Protein AF-A0A0F8UJD6-F1 (afdb_monomer)

Radius of gyration: 22.27 Å; Cα contacts (8 Å, |Δi|>4): 165; chains: 1; bounding box: 75×48×53 Å

Structure (mmCIF, N/CA/C/O backbone):
data_AF-A0A0F8UJD6-F1
#
_entry.id   AF-A0A0F8UJD6-F1
#
loop_
_atom_site.group_PDB
_atom_site.id
_atom_site.type_symbol
_atom_site.label_atom_id
_atom_site.label_alt_id
_atom_site.label_comp_id
_atom_site.label_asym_id
_atom_site.label_entity_id
_atom_site.label_seq_id
_atom_site.pdbx_PDB_ins_code
_atom_site.Cartn_x
_atom_site.Cartn_y
_atom_site.Cartn_z
_atom_site.occupancy
_atom_site.B_iso_or_equiv
_atom_site.auth_seq_id
_atom_site.auth_comp_id
_atom_site.auth_asym_id
_atom_site.auth_atom_id
_atom_site.pdbx_PDB_model_num
ATOM 1 N N . MET A 1 1 ? 58.962 12.150 3.764 1.00 40.78 1 MET A N 1
ATOM 2 C CA . MET A 1 1 ? 58.250 13.443 3.643 1.00 40.78 1 MET A CA 1
ATOM 3 C C . MET A 1 1 ? 56.834 13.111 3.188 1.00 40.78 1 MET A C 1
ATOM 5 O O . MET A 1 1 ? 56.679 12.653 2.072 1.00 40.78 1 MET A O 1
ATOM 9 N N . MET A 1 2 ? 55.930 12.824 4.121 1.00 35.41 2 MET A N 1
ATOM 10 C CA . MET A 1 2 ? 55.029 13.744 4.837 1.00 35.41 2 MET A CA 1
ATOM 11 C C . MET A 1 2 ? 53.779 14.113 4.013 1.00 35.41 2 MET A C 1
ATOM 13 O O . MET A 1 2 ? 53.862 14.673 2.929 1.00 35.41 2 MET A O 1
ATOM 17 N N . ASN A 1 3 ? 52.654 13.714 4.597 1.00 39.50 3 ASN A N 1
ATOM 18 C CA . ASN A 1 3 ? 51.242 13.755 4.225 1.00 39.50 3 ASN A CA 1
ATOM 19 C C . ASN A 1 3 ? 50.628 15.176 4.186 1.00 39.50 3 ASN A C 1
ATOM 21 O O . ASN A 1 3 ? 51.024 15.990 5.013 1.00 39.50 3 ASN A O 1
ATOM 25 N N . TRP A 1 4 ? 49.628 15.428 3.319 1.00 30.58 4 TRP A N 1
ATOM 26 C CA . TRP A 1 4 ? 48.286 15.985 3.651 1.00 30.58 4 TRP A CA 1
ATOM 27 C C . TRP A 1 4 ? 47.469 16.298 2.374 1.00 30.58 4 TRP A C 1
ATOM 29 O O . TRP A 1 4 ? 47.912 17.053 1.519 1.00 30.58 4 TRP A O 1
ATOM 39 N N . LEU A 1 5 ? 46.384 15.562 2.086 1.00 33.16 5 LEU A N 1
ATOM 40 C CA . LEU A 1 5 ? 44.978 15.805 2.484 1.00 33.16 5 LEU A CA 1
ATOM 41 C C . LEU A 1 5 ? 44.425 17.169 2.031 1.00 33.16 5 LEU A C 1
ATOM 43 O O . LEU A 1 5 ? 44.531 18.170 2.732 1.00 33.16 5 LEU A O 1
ATOM 47 N N . ILE A 1 6 ? 43.758 17.165 0.873 1.00 40.50 6 ILE A N 1
ATOM 48 C CA . ILE A 1 6 ? 42.865 18.241 0.434 1.00 40.50 6 ILE A CA 1
ATOM 49 C C . ILE A 1 6 ? 41.501 18.002 1.096 1.00 40.50 6 ILE A C 1
ATOM 51 O O . ILE A 1 6 ? 40.763 17.091 0.725 1.00 40.50 6 ILE A O 1
ATOM 55 N N . LEU A 1 7 ? 41.194 18.814 2.107 1.00 37.56 7 LEU A N 1
ATOM 56 C CA . LEU A 1 7 ? 39.870 18.956 2.710 1.00 37.56 7 LEU A CA 1
ATOM 57 C C . LEU A 1 7 ? 38.971 19.767 1.764 1.00 37.56 7 LEU A C 1
ATOM 59 O O . LEU A 1 7 ? 39.177 20.965 1.587 1.00 37.56 7 LEU A O 1
ATOM 63 N N . LEU A 1 8 ? 37.953 19.128 1.189 1.00 35.75 8 LEU A N 1
ATOM 64 C CA . LEU A 1 8 ? 36.760 19.822 0.698 1.00 35.75 8 LEU A CA 1
ATOM 65 C C . LEU A 1 8 ? 35.786 19.977 1.875 1.00 35.75 8 LEU A C 1
ATOM 67 O O . LEU A 1 8 ? 35.602 19.020 2.633 1.00 35.75 8 LEU A O 1
ATOM 71 N N . PRO A 1 9 ? 35.186 21.162 2.072 1.00 39.41 9 PRO A N 1
ATOM 72 C CA . PRO A 1 9 ? 34.391 21.434 3.253 1.00 39.41 9 PRO A CA 1
ATOM 73 C C . PRO A 1 9 ? 33.111 20.602 3.208 1.00 39.41 9 PRO A C 1
ATOM 75 O O . PRO A 1 9 ? 32.274 20.751 2.318 1.00 39.41 9 PRO A O 1
ATOM 78 N N . LEU A 1 10 ? 32.947 19.754 4.223 1.00 31.06 10 LEU A N 1
ATOM 79 C CA . LEU A 1 10 ? 31.635 19.374 4.716 1.00 31.06 10 LEU A CA 1
ATOM 80 C C . LEU A 1 10 ? 30.890 20.679 5.031 1.00 31.06 10 LEU A C 1
ATOM 82 O O . LEU A 1 10 ? 31.128 21.307 6.063 1.00 31.06 10 LEU A O 1
ATOM 86 N N . PHE A 1 11 ? 29.968 21.083 4.164 1.00 31.36 11 PHE A N 1
ATOM 87 C CA . PHE A 1 11 ? 28.871 21.934 4.597 1.00 31.36 11 PHE A CA 1
ATOM 88 C C . PHE A 1 11 ? 27.945 21.061 5.447 1.00 31.36 11 PHE A C 1
ATOM 90 O O . PHE A 1 11 ? 26.946 20.516 4.985 1.00 31.36 11 PHE A O 1
ATOM 97 N N . VAL A 1 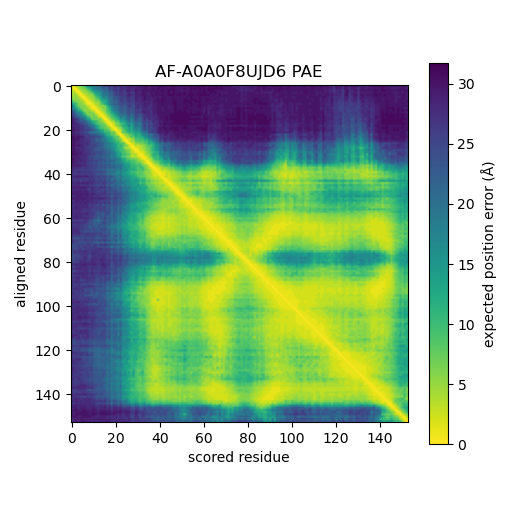12 ? 28.316 20.896 6.717 1.00 36.72 12 VAL A N 1
ATOM 98 C CA . VAL A 1 12 ? 27.346 20.608 7.768 1.00 36.72 12 VAL A CA 1
ATOM 99 C C . VAL A 1 12 ? 26.474 21.855 7.826 1.00 36.72 12 VAL A C 1
ATOM 101 O O . VAL A 1 12 ? 26.896 22.874 8.372 1.00 36.72 12 VAL A O 1
ATOM 104 N N . LEU A 1 13 ? 25.265 21.808 7.258 1.00 31.94 13 LEU A N 1
ATOM 105 C CA . LEU A 1 13 ? 24.211 22.715 7.708 1.00 31.94 13 LEU A CA 1
ATOM 106 C C . LEU A 1 13 ? 23.850 22.301 9.139 1.00 31.94 13 LEU A C 1
ATOM 108 O O . LEU A 1 13 ? 22.869 21.616 9.407 1.00 31.94 13 LEU A O 1
ATOM 112 N N . SER A 1 14 ? 24.703 22.725 10.068 1.00 46.06 14 SER A N 1
ATOM 113 C CA . SER A 1 14 ? 24.312 23.037 11.425 1.00 46.06 14 SER A CA 1
ATOM 114 C C . SER A 1 14 ? 23.485 24.302 11.306 1.00 46.06 14 SER A C 1
ATOM 116 O O . SER A 1 14 ? 23.987 25.423 11.318 1.00 46.06 14 SER A O 1
ATOM 118 N N . THR A 1 15 ? 22.190 24.114 11.146 1.00 39.00 15 THR A N 1
ATOM 119 C CA . THR A 1 15 ? 21.278 25.019 11.805 1.00 39.00 15 THR A CA 1
ATOM 120 C C . THR A 1 15 ? 20.669 24.189 12.904 1.00 39.00 15 THR A C 1
ATOM 122 O O . THR A 1 15 ? 19.845 23.311 12.650 1.00 39.00 15 THR A O 1
ATOM 125 N N . ASN A 1 16 ? 21.056 24.499 14.136 1.00 45.00 16 ASN A N 1
ATOM 126 C CA . ASN A 1 16 ? 20.102 24.502 15.227 1.00 45.00 16 ASN A CA 1
ATOM 127 C C . ASN A 1 16 ? 18.920 25.386 14.794 1.00 45.00 16 ASN A C 1
ATOM 129 O O . ASN A 1 16 ? 18.790 26.528 15.222 1.00 45.00 16 ASN A O 1
ATOM 133 N N . ALA A 1 17 ? 18.055 24.874 13.920 1.00 38.66 17 ALA A N 1
ATOM 134 C CA . ALA A 1 17 ? 16.673 25.281 13.896 1.00 38.66 17 ALA A CA 1
ATOM 135 C C . ALA A 1 17 ? 16.099 24.637 15.149 1.00 38.66 17 ALA A C 1
ATOM 137 O O . ALA A 1 17 ? 15.518 23.555 15.136 1.00 38.66 17 ALA A O 1
ATOM 138 N N . SER A 1 18 ? 16.386 25.283 16.276 1.00 39.28 18 SER A N 1
ATOM 139 C CA . SER A 1 18 ? 15.604 25.099 17.469 1.00 39.28 18 SER A CA 1
ATOM 140 C C . SER A 1 18 ? 14.180 25.405 17.026 1.00 39.28 18 SER A C 1
ATOM 142 O O . SER A 1 18 ? 13.826 26.563 16.820 1.00 39.28 18 SER A O 1
ATOM 144 N N . PHE A 1 19 ? 13.358 24.368 16.852 1.00 42.62 19 PHE A N 1
ATOM 145 C CA . PHE A 1 19 ? 11.906 24.482 16.686 1.00 42.62 19 PHE A CA 1
ATOM 146 C C . PHE A 1 19 ? 11.245 25.002 17.982 1.00 42.62 19 PHE A C 1
ATOM 148 O O . PHE A 1 19 ? 10.075 24.753 18.262 1.00 42.62 19 PHE A O 1
ATOM 155 N N . SER A 1 20 ? 12.000 25.718 18.816 1.00 46.62 20 SER A N 1
ATOM 156 C CA . SER A 1 20 ? 11.484 26.524 19.895 1.00 46.62 20 SER A CA 1
ATOM 157 C C . SER A 1 20 ? 10.871 27.778 19.285 1.00 46.62 20 SER A C 1
ATOM 159 O O . SER A 1 20 ? 11.586 28.643 18.783 1.00 46.62 20 SER A O 1
ATOM 161 N N . ASN A 1 21 ? 9.553 27.875 19.428 1.00 47.91 21 ASN A N 1
ATOM 162 C CA . ASN A 1 21 ? 8.756 29.090 19.299 1.00 47.91 21 ASN A CA 1
ATOM 163 C C . ASN A 1 21 ? 8.059 29.352 17.956 1.00 47.91 21 ASN A C 1
ATOM 165 O O . ASN A 1 21 ? 8.073 30.468 17.452 1.00 47.91 21 ASN A O 1
ATOM 169 N N . TRP A 1 22 ? 7.290 28.369 17.490 1.00 42.44 22 TRP A N 1
ATOM 170 C CA . TRP A 1 22 ? 5.859 28.624 17.305 1.00 42.44 22 TRP A CA 1
ATOM 171 C C . TRP A 1 22 ? 5.127 27.749 18.321 1.00 42.44 22 TRP A C 1
ATOM 173 O O . TRP A 1 22 ? 5.433 26.562 18.429 1.00 42.44 22 TRP A O 1
ATOM 183 N N . GLY A 1 23 ? 4.205 28.322 19.098 1.00 44.28 23 GLY A N 1
ATOM 184 C CA . GLY A 1 23 ? 3.419 27.655 20.152 1.00 44.28 23 GLY A CA 1
ATOM 185 C C . GLY A 1 23 ? 2.460 26.562 19.654 1.00 44.28 23 GLY A C 1
ATOM 186 O O . GLY A 1 23 ? 1.371 26.399 20.187 1.00 44.28 23 GLY A O 1
ATOM 187 N N . LEU A 1 24 ? 2.851 25.832 18.612 1.00 47.84 24 LEU A N 1
ATOM 188 C CA . LEU A 1 24 ? 2.139 24.731 17.982 1.00 47.84 24 LEU A CA 1
ATOM 189 C C . LEU A 1 24 ? 2.783 23.370 18.306 1.00 47.84 24 LEU A C 1
ATOM 191 O O . LEU A 1 24 ? 2.181 22.344 18.006 1.00 47.84 24 LEU A O 1
ATOM 195 N N . SER A 1 25 ? 3.966 23.323 18.940 1.00 50.50 25 SER A N 1
ATOM 196 C CA . SER A 1 25 ? 4.701 22.063 19.172 1.00 50.50 25 SER A CA 1
ATOM 197 C C . SER A 1 25 ? 4.031 21.111 20.174 1.00 50.50 25 SER A C 1
ATOM 199 O O . SER A 1 25 ? 4.153 19.899 20.031 1.00 50.50 25 SER A O 1
ATOM 201 N N . SER A 1 26 ? 3.279 21.627 21.150 1.00 52.44 26 SER A N 1
ATOM 202 C CA . SER A 1 26 ? 2.508 20.815 22.109 1.00 52.44 26 SER A CA 1
ATOM 203 C C . SER A 1 26 ? 1.091 20.490 21.622 1.00 52.44 26 SER A C 1
ATOM 205 O O . SER A 1 26 ? 0.475 19.513 22.059 1.00 52.44 26 SER A O 1
ATOM 207 N N . VAL A 1 27 ? 0.571 21.298 20.697 1.00 51.34 27 VAL A N 1
ATOM 208 C CA . VAL A 1 27 ? -0.804 21.189 20.202 1.00 51.34 27 VAL A CA 1
ATOM 209 C C . VAL A 1 27 ? -0.872 20.278 18.978 1.00 51.34 27 VAL A C 1
ATOM 211 O O . VAL A 1 27 ? -1.822 19.520 18.851 1.00 51.34 27 VAL A O 1
ATOM 214 N N . LEU A 1 28 ? 0.153 20.261 18.120 1.00 56.09 28 LEU A N 1
ATOM 215 C CA . LEU A 1 28 ? 0.185 19.438 16.907 1.00 56.09 28 LEU A CA 1
ATOM 216 C C . LEU A 1 28 ? 0.073 17.922 17.167 1.00 56.09 28 LEU A C 1
ATOM 218 O O . LEU A 1 28 ? -0.810 17.314 16.567 1.00 56.09 28 LEU A O 1
ATOM 222 N N . PRO A 1 29 ? 0.854 17.291 18.072 1.00 54.50 29 PRO A N 1
ATOM 223 C CA . PRO A 1 29 ? 0.637 15.882 18.415 1.00 54.50 29 PRO A CA 1
ATOM 224 C C . PRO A 1 29 ? -0.736 15.649 19.067 1.00 54.50 29 PRO A C 1
ATOM 226 O O . PRO A 1 29 ? -1.329 14.591 18.896 1.00 54.50 29 PRO A O 1
ATOM 229 N N . SER A 1 30 ? -1.290 16.642 19.769 1.00 54.59 30 SER A N 1
ATOM 230 C CA . SER A 1 30 ? -2.623 16.560 20.383 1.00 54.59 30 SER A CA 1
ATOM 231 C C . SER A 1 30 ? -3.765 16.705 19.366 1.00 54.59 30 SER A C 1
ATOM 233 O O . SER A 1 30 ? -4.799 16.066 19.522 1.00 54.59 30 SER A O 1
ATOM 235 N N . ILE A 1 31 ? -3.584 17.486 18.300 1.00 54.56 31 ILE A N 1
ATOM 236 C CA . ILE A 1 31 ? -4.531 17.634 17.184 1.00 54.56 31 ILE A CA 1
ATOM 237 C C . ILE A 1 31 ? -4.434 16.433 16.241 1.00 54.56 31 ILE A C 1
ATOM 239 O O . ILE A 1 31 ? -5.462 15.913 15.823 1.00 54.56 31 ILE A O 1
ATOM 243 N N . LEU A 1 32 ? -3.228 15.931 15.951 1.00 52.84 32 LEU A N 1
ATOM 244 C CA . LEU A 1 32 ? -3.059 14.712 15.152 1.00 52.84 32 LEU A CA 1
ATOM 245 C C . LEU A 1 32 ? -3.579 13.458 15.859 1.00 52.84 32 LEU A C 1
ATOM 247 O O . LEU A 1 32 ? -4.028 12.554 15.170 1.00 52.84 32 LEU A O 1
ATOM 251 N N . LYS A 1 33 ? -3.615 13.416 17.198 1.00 51.78 33 LYS A N 1
ATOM 252 C CA . LYS A 1 33 ? -4.368 12.388 17.944 1.00 51.78 33 LYS A CA 1
ATOM 253 C C . LYS A 1 33 ? -5.872 12.394 17.637 1.00 51.78 33 LYS A C 1
ATOM 255 O O . LYS A 1 33 ? -6.516 11.367 17.805 1.00 51.78 33 LYS A O 1
ATOM 260 N N . HIS A 1 34 ? -6.427 13.537 17.223 1.00 51.28 34 HIS A N 1
ATOM 261 C CA . HIS A 1 34 ? -7.834 13.680 16.832 1.00 51.28 34 HIS A CA 1
ATOM 262 C C . HIS A 1 34 ? -8.053 13.547 15.323 1.00 51.28 34 HIS A C 1
ATOM 264 O O . HIS A 1 34 ? -9.191 13.392 14.885 1.00 51.28 34 HIS A O 1
ATOM 270 N N . LEU A 1 35 ? -6.986 13.602 14.522 1.00 57.62 35 LEU A N 1
ATOM 271 C CA . LEU A 1 35 ? -7.060 13.242 13.118 1.00 57.62 35 LEU A CA 1
ATOM 272 C C . LEU A 1 35 ? -7.015 11.704 13.059 1.00 57.62 35 LEU A C 1
ATOM 274 O O . LEU A 1 35 ? -6.072 11.115 13.585 1.00 57.62 35 LEU A O 1
ATOM 278 N N . PRO A 1 36 ? -8.018 11.026 12.479 1.00 64.00 36 PRO A N 1
ATOM 279 C CA . PRO A 1 36 ? -8.108 9.566 12.478 1.00 64.00 36 PRO A CA 1
ATOM 280 C C . PRO A 1 36 ? -7.118 8.978 11.464 1.00 64.00 36 PRO A C 1
ATOM 282 O O . PRO A 1 36 ? -7.504 8.433 10.438 1.00 64.00 36 PRO A O 1
ATOM 285 N N . VAL A 1 37 ? -5.823 9.162 11.716 1.00 70.31 37 VAL A N 1
ATOM 286 C CA . VAL A 1 37 ? -4.709 8.639 10.909 1.00 70.31 37 VAL A CA 1
ATOM 287 C C . VAL A 1 37 ? -4.061 7.431 11.584 1.00 70.31 37 VAL A C 1
ATOM 289 O O . VAL A 1 37 ? -3.200 6.796 10.990 1.00 70.31 37 VAL A O 1
ATOM 292 N N . ALA A 1 38 ? -4.478 7.115 12.814 1.00 74.12 38 ALA A N 1
ATOM 293 C CA . ALA A 1 38 ? -3.955 6.032 13.632 1.00 74.12 38 ALA A CA 1
ATOM 294 C C . ALA A 1 38 ? -5.068 5.351 14.451 1.00 74.12 38 ALA A C 1
ATOM 296 O O . ALA A 1 38 ? -6.063 5.983 14.802 1.00 74.12 38 ALA A O 1
ATOM 297 N N . ASN A 1 39 ? -4.872 4.075 14.798 1.00 77.31 39 ASN A N 1
ATOM 298 C CA . ASN A 1 39 ? -5.762 3.252 15.641 1.00 77.31 39 ASN A CA 1
ATOM 299 C C . ASN A 1 39 ? -7.232 3.175 15.168 1.00 77.31 39 ASN A C 1
ATOM 301 O O . ASN A 1 39 ? -8.154 3.153 15.983 1.00 77.31 39 ASN A O 1
ATOM 305 N N . CYS A 1 40 ? -7.474 3.133 13.858 1.00 85.56 40 CYS A N 1
ATOM 306 C CA . CYS A 1 40 ? -8.836 3.074 13.326 1.00 85.56 40 CYS A CA 1
ATOM 307 C C . CYS A 1 40 ? -9.446 1.672 13.428 1.00 85.56 40 CYS A C 1
ATOM 309 O O . CYS A 1 40 ? -8.769 0.663 13.225 1.00 85.56 40 CYS A O 1
ATOM 311 N N . ASN A 1 41 ? -10.748 1.607 13.712 1.00 86.00 41 ASN A N 1
ATOM 312 C CA . ASN A 1 41 ? -11.473 0.343 13.785 1.00 86.00 41 ASN A CA 1
ATOM 313 C C . ASN A 1 41 ? -11.880 -0.127 12.383 1.00 86.00 41 ASN A C 1
ATOM 315 O O . ASN A 1 41 ? -12.782 0.439 11.772 1.00 86.00 41 ASN A O 1
ATOM 319 N N . ILE A 1 42 ? -11.250 -1.198 11.907 1.00 88.88 42 ILE A N 1
ATOM 320 C CA . ILE A 1 42 ? -11.514 -1.786 10.586 1.00 88.88 42 ILE A CA 1
ATOM 321 C C . ILE A 1 42 ? -12.376 -3.051 10.626 1.00 88.88 42 ILE A C 1
ATOM 323 O O . ILE A 1 42 ? -12.639 -3.646 9.583 1.00 88.88 42 ILE A O 1
ATOM 327 N N . SER A 1 43 ? -12.863 -3.457 11.801 1.00 84.69 43 SER A N 1
ATOM 328 C CA . SER A 1 43 ? -13.667 -4.679 11.959 1.00 84.69 43 SER A CA 1
ATOM 329 C C . SER A 1 43 ? -15.003 -4.623 11.211 1.00 84.69 43 SER A C 1
ATOM 331 O O . SER A 1 43 ? -15.581 -5.662 10.911 1.00 84.69 43 SER A O 1
ATOM 333 N N . ALA A 1 44 ? -15.497 -3.416 10.918 1.00 80.62 44 ALA A N 1
ATOM 334 C CA . ALA A 1 44 ? -16.746 -3.191 10.196 1.00 80.62 44 ALA A CA 1
ATOM 335 C C . ALA A 1 44 ? -16.569 -3.084 8.669 1.00 80.62 44 ALA A C 1
ATOM 337 O O . ALA A 1 44 ? -17.565 -2.935 7.959 1.00 80.62 44 ALA A O 1
ATOM 338 N N . LEU A 1 45 ? -15.336 -3.135 8.141 1.00 84.25 45 LEU A N 1
ATOM 339 C CA . LEU A 1 45 ? -15.131 -3.070 6.695 1.00 84.25 45 LEU A CA 1
ATOM 340 C C . LEU A 1 45 ? -15.614 -4.349 6.012 1.00 84.25 45 LEU A C 1
ATOM 342 O O . LEU A 1 45 ? -15.173 -5.453 6.329 1.00 84.25 45 LEU A O 1
ATOM 346 N N . SER A 1 46 ? -16.449 -4.174 4.989 1.00 81.62 46 SER A N 1
ATOM 347 C CA . SER A 1 46 ? -16.760 -5.246 4.051 1.00 81.62 46 SER A CA 1
ATOM 348 C C . SER A 1 46 ? -15.630 -5.386 3.037 1.00 81.62 46 SER A C 1
ATOM 350 O O . SER A 1 46 ? -15.255 -4.421 2.370 1.00 81.62 46 SER A O 1
ATOM 352 N N . LEU A 1 47 ? -15.119 -6.605 2.875 1.00 78.62 47 LEU A N 1
ATOM 353 C CA . LEU A 1 47 ? -14.204 -6.919 1.783 1.00 78.62 47 LEU A CA 1
ATOM 354 C C . LEU A 1 47 ? -14.954 -6.849 0.441 1.00 78.62 47 LEU A C 1
ATOM 356 O O . LEU A 1 47 ? -16.118 -7.258 0.371 1.00 78.62 47 LEU A O 1
ATOM 360 N N . PRO A 1 48 ? -14.316 -6.346 -0.629 1.00 79.00 48 PRO A N 1
ATOM 361 C CA . PRO A 1 48 ? -14.916 -6.359 -1.953 1.00 79.00 48 PRO A CA 1
ATOM 362 C C . PRO A 1 48 ? -15.071 -7.799 -2.455 1.00 79.00 48 PRO A C 1
ATOM 364 O O . PRO A 1 48 ? -14.243 -8.671 -2.178 1.00 79.00 48 PRO A O 1
ATOM 367 N N . SER A 1 49 ? -16.117 -8.041 -3.245 1.00 81.38 49 SER A N 1
ATOM 368 C CA . SER A 1 49 ? -16.305 -9.320 -3.926 1.00 81.38 49 SER A CA 1
ATOM 369 C C . SER A 1 49 ? -15.124 -9.594 -4.859 1.00 81.38 49 SER A C 1
ATOM 371 O O . SER A 1 49 ? -14.814 -8.775 -5.726 1.00 81.38 49 SER A O 1
ATOM 373 N N . CYS A 1 50 ? -14.477 -10.745 -4.711 1.00 82.56 50 CYS A N 1
ATOM 374 C CA . CYS A 1 50 ? -13.384 -11.164 -5.582 1.00 82.56 50 CYS A CA 1
ATOM 375 C C . CYS A 1 50 ? -13.410 -12.679 -5.803 1.00 82.56 50 CYS A C 1
ATOM 377 O O . CYS A 1 50 ? -14.104 -13.411 -5.104 1.00 82.56 50 CYS A O 1
ATOM 379 N N . SER A 1 51 ? -12.642 -13.153 -6.785 1.00 87.94 51 SER A N 1
ATOM 380 C CA . SER A 1 51 ? -12.515 -14.579 -7.115 1.00 87.94 51 SER A CA 1
ATOM 381 C C . SER A 1 51 ? -11.597 -15.353 -6.160 1.00 87.94 51 SER A C 1
ATOM 383 O O . SER A 1 51 ? -11.272 -16.509 -6.425 1.00 87.94 51 SER A O 1
ATOM 385 N N . LEU A 1 52 ? -11.104 -14.707 -5.100 1.00 84.00 52 LEU A N 1
ATOM 386 C CA . LEU A 1 52 ? -10.252 -15.345 -4.104 1.00 84.00 52 LEU A CA 1
ATOM 387 C C . LEU A 1 52 ? -11.119 -16.155 -3.129 1.00 84.00 52 LEU A C 1
ATOM 389 O O . LEU A 1 52 ? -12.240 -15.742 -2.826 1.00 84.00 52 LEU A O 1
ATOM 393 N N . PRO A 1 53 ? -10.614 -17.289 -2.615 1.00 85.62 53 PRO A N 1
ATOM 394 C CA . PRO A 1 53 ? -11.297 -18.030 -1.565 1.00 85.62 53 PRO A CA 1
ATOM 395 C C . PRO A 1 53 ? -11.586 -17.133 -0.362 1.00 85.62 53 PRO A C 1
ATOM 397 O O . PRO A 1 53 ? -10.775 -16.270 -0.011 1.00 85.62 53 PRO A O 1
ATOM 400 N N . ALA A 1 54 ? -12.724 -17.367 0.290 1.00 83.38 54 ALA A N 1
ATOM 401 C CA . ALA A 1 54 ? -13.018 -16.706 1.549 1.00 83.38 54 ALA A CA 1
ATOM 402 C C . ALA A 1 54 ? -11.914 -17.019 2.582 1.00 83.38 54 ALA A C 1
ATOM 404 O O . ALA A 1 54 ? -11.393 -18.141 2.594 1.00 83.38 54 ALA A O 1
ATOM 405 N N . PRO A 1 55 ? -11.558 -16.060 3.455 1.00 85.25 55 PRO A N 1
ATOM 406 C CA . PRO A 1 55 ? -10.654 -16.327 4.563 1.00 85.25 55 PRO A CA 1
ATOM 407 C C . PRO A 1 55 ? -11.170 -17.472 5.441 1.00 85.25 55 PRO A C 1
ATOM 409 O O . PRO A 1 55 ? -12.379 -17.635 5.621 1.00 85.25 55 PRO A O 1
ATOM 412 N N . THR A 1 56 ? -10.251 -18.247 6.019 1.00 91.25 56 THR A N 1
ATOM 413 C CA . THR A 1 56 ? -10.580 -19.284 7.004 1.00 91.25 56 THR A CA 1
ATOM 414 C C . THR A 1 56 ? -11.417 -18.701 8.145 1.00 91.25 56 THR A C 1
ATOM 416 O O . THR A 1 56 ? -11.173 -17.580 8.597 1.00 91.25 56 THR A O 1
ATOM 419 N N . ALA A 1 57 ? -12.391 -19.472 8.632 1.00 87.62 57 ALA A N 1
ATOM 420 C CA . ALA A 1 57 ? -13.235 -19.064 9.750 1.00 87.62 57 ALA A CA 1
ATOM 421 C C . ALA A 1 57 ? -12.394 -18.670 10.981 1.00 87.62 57 ALA A C 1
ATOM 423 O O . ALA A 1 57 ? -11.418 -19.340 11.315 1.00 87.62 57 ALA A O 1
ATOM 424 N N . GLY A 1 58 ? -12.785 -17.582 11.650 1.00 86.50 58 GLY A N 1
ATOM 425 C CA . GLY A 1 58 ? -12.075 -17.036 12.814 1.00 86.50 58 GLY A CA 1
ATOM 426 C C . GLY A 1 58 ? -10.918 -16.085 12.484 1.00 86.50 58 GLY A C 1
ATOM 427 O O . GLY A 1 58 ? -10.305 -15.546 13.402 1.00 86.50 58 GLY A O 1
ATOM 428 N N . LEU A 1 59 ? -10.615 -15.847 11.203 1.00 88.06 59 LEU A N 1
ATOM 429 C CA . LEU A 1 59 ? -9.689 -14.787 10.803 1.00 88.06 59 LEU A CA 1
ATOM 430 C C . LEU A 1 59 ? -10.402 -13.434 10.731 1.00 88.06 59 LEU A C 1
ATOM 432 O O . LEU A 1 59 ? -11.532 -13.331 10.253 1.00 88.06 59 LEU A O 1
ATOM 436 N N . HIS A 1 60 ? -9.699 -12.389 11.161 1.00 86.31 60 HIS A N 1
ATOM 437 C CA . HIS A 1 60 ? -10.176 -11.010 11.137 1.00 86.31 60 HIS A CA 1
ATOM 438 C C . HIS A 1 60 ? -9.214 -10.118 10.350 1.00 86.31 60 HIS A C 1
ATOM 440 O O . HIS A 1 60 ? -8.011 -10.384 10.275 1.00 86.31 60 HIS A O 1
ATOM 446 N N . LEU A 1 61 ? -9.753 -9.055 9.749 1.00 87.75 61 LEU A N 1
ATOM 447 C CA . LEU A 1 61 ? -8.969 -8.067 9.016 1.00 87.75 61 LEU A CA 1
ATOM 448 C C . LEU A 1 61 ? -8.061 -7.303 9.990 1.00 87.75 61 LEU A C 1
ATOM 450 O O . LEU A 1 61 ? -8.558 -6.652 10.903 1.00 87.75 61 LEU A O 1
ATOM 454 N N . GLN A 1 62 ? -6.743 -7.381 9.785 1.00 87.56 62 GLN A N 1
ATOM 455 C CA . GLN A 1 62 ? -5.763 -6.678 10.625 1.00 87.56 62 GLN A CA 1
ATOM 456 C C . GLN A 1 62 ? -5.232 -5.389 10.002 1.00 87.56 62 GLN A C 1
ATOM 458 O O . GLN A 1 62 ? -5.034 -4.414 10.714 1.00 87.56 62 GLN A O 1
ATOM 463 N N . TYR A 1 63 ? -5.020 -5.378 8.684 1.00 89.25 63 TYR A N 1
ATOM 464 C CA . TYR A 1 63 ? -4.497 -4.217 7.974 1.00 89.25 63 TYR A CA 1
ATOM 465 C C . TYR A 1 63 ? -5.129 -4.096 6.594 1.00 89.25 63 TYR A C 1
ATOM 467 O O . TYR A 1 63 ? -5.300 -5.093 5.887 1.00 89.25 63 TYR A O 1
ATOM 475 N N . VAL A 1 64 ? -5.394 -2.861 6.182 1.00 90.81 64 VAL A N 1
ATOM 476 C CA . VAL A 1 64 ? -5.589 -2.501 4.775 1.00 90.81 64 VAL A CA 1
ATOM 477 C C . VAL A 1 64 ? -4.341 -1.768 4.328 1.00 90.81 64 VAL A C 1
ATOM 479 O O . VAL A 1 64 ? -3.947 -0.799 4.964 1.00 90.81 64 VAL A O 1
ATOM 482 N N . THR A 1 65 ? -3.697 -2.228 3.258 1.00 92.06 65 THR A N 1
ATOM 483 C CA . THR A 1 65 ? -2.383 -1.709 2.867 1.00 92.06 65 THR A CA 1
ATOM 484 C C . THR A 1 65 ? -2.401 -1.056 1.497 1.00 92.06 65 THR A C 1
ATOM 486 O O . THR A 1 65 ? -3.098 -1.493 0.579 1.00 92.06 65 THR A O 1
ATOM 489 N N . LEU A 1 66 ? -1.593 -0.009 1.347 1.00 91.38 66 LEU A N 1
ATOM 490 C CA . LEU A 1 66 ? -1.274 0.594 0.062 1.00 91.38 66 LEU A CA 1
ATOM 491 C C . LEU A 1 66 ? 0.168 0.269 -0.300 1.00 91.38 66 LEU A C 1
ATOM 493 O O . LEU A 1 66 ? 1.112 0.673 0.377 1.00 91.38 66 LEU A O 1
ATOM 497 N N . GLY A 1 67 ? 0.327 -0.470 -1.394 1.00 91.06 67 GLY A N 1
ATOM 498 C CA . GLY A 1 67 ? 1.632 -0.782 -1.954 1.00 91.06 67 GLY A CA 1
ATOM 499 C C . GLY A 1 67 ? 2.115 0.327 -2.879 1.00 91.06 67 GLY A C 1
ATOM 500 O O . GLY A 1 67 ? 1.464 0.628 -3.881 1.00 91.06 67 GLY A O 1
ATOM 501 N N . ARG A 1 68 ? 3.290 0.893 -2.601 1.00 90.62 68 ARG A N 1
ATOM 502 C CA . ARG A 1 68 ? 3.980 1.807 -3.518 1.00 90.62 68 ARG A CA 1
ATOM 503 C C . ARG A 1 68 ? 5.362 1.266 -3.845 1.00 90.62 68 ARG A C 1
ATOM 505 O O . ARG A 1 68 ? 6.154 0.973 -2.958 1.00 90.62 68 ARG A O 1
ATOM 512 N N . GLY A 1 69 ? 5.654 1.154 -5.134 1.00 89.69 69 GLY A N 1
ATOM 513 C CA . GLY A 1 69 ? 6.857 0.487 -5.596 1.00 89.69 69 GLY A CA 1
ATOM 514 C C . GLY A 1 69 ? 7.241 0.807 -7.026 1.00 89.69 69 GLY A C 1
ATOM 515 O O . GLY A 1 69 ? 6.604 1.631 -7.689 1.00 89.69 69 GLY A O 1
ATOM 516 N N . THR A 1 70 ? 8.265 0.096 -7.480 1.00 89.50 70 THR A N 1
ATOM 517 C CA . THR A 1 70 ? 8.774 0.150 -8.847 1.00 89.50 70 THR A CA 1
ATOM 518 C C . THR A 1 70 ? 8.621 -1.216 -9.490 1.00 89.50 70 THR A C 1
ATOM 520 O O . THR A 1 70 ? 8.954 -2.243 -8.895 1.00 89.50 70 THR A O 1
ATOM 523 N N . GLN A 1 71 ? 8.133 -1.205 -10.724 1.00 90.44 71 GLN A N 1
ATOM 524 C CA . GLN A 1 71 ? 8.058 -2.375 -11.581 1.00 90.44 71 GLN A CA 1
ATOM 525 C C . GLN A 1 71 ? 9.257 -2.364 -12.531 1.00 90.44 71 GLN A C 1
ATOM 527 O O . GLN A 1 71 ? 9.501 -1.363 -13.204 1.00 90.44 71 GLN A O 1
ATOM 532 N N . ASN A 1 72 ? 10.009 -3.461 -12.557 1.00 90.06 72 ASN A N 1
ATOM 533 C CA . ASN A 1 72 ? 11.154 -3.649 -13.436 1.00 90.06 72 ASN A CA 1
ATOM 534 C C . ASN A 1 72 ? 10.738 -4.446 -14.681 1.00 90.06 72 ASN A C 1
ATOM 536 O O . ASN A 1 72 ? 10.064 -5.480 -14.575 1.00 90.06 72 ASN A O 1
ATOM 540 N N . TYR A 1 73 ? 11.155 -3.960 -15.847 1.00 88.31 73 TYR A N 1
ATOM 541 C CA . TYR A 1 73 ? 10.834 -4.524 -17.153 1.00 88.31 73 TYR A CA 1
ATOM 542 C C . TYR A 1 73 ? 12.100 -4.684 -17.993 1.00 88.31 73 TYR A C 1
ATOM 544 O O . TYR A 1 73 ? 13.011 -3.860 -17.914 1.00 88.31 73 TYR A O 1
ATOM 552 N N . THR A 1 74 ? 12.128 -5.706 -18.842 1.00 89.38 74 THR A N 1
ATOM 553 C CA . THR A 1 74 ? 13.139 -5.872 -19.890 1.00 89.38 74 THR A CA 1
ATOM 554 C C . THR A 1 74 ? 12.483 -5.838 -21.264 1.00 89.38 74 THR A C 1
ATOM 556 O O . THR A 1 74 ? 11.325 -6.218 -21.428 1.00 89.38 74 THR A O 1
ATOM 559 N N . CYS A 1 75 ? 13.226 -5.377 -22.267 1.00 90.69 75 CYS A N 1
ATOM 560 C CA . CYS A 1 75 ? 12.799 -5.399 -23.663 1.00 90.69 75 CYS A CA 1
ATOM 561 C C . CYS A 1 75 ? 13.733 -6.319 -24.453 1.00 90.69 75 CYS A C 1
ATOM 563 O O . CYS A 1 75 ? 14.935 -6.357 -24.191 1.00 90.69 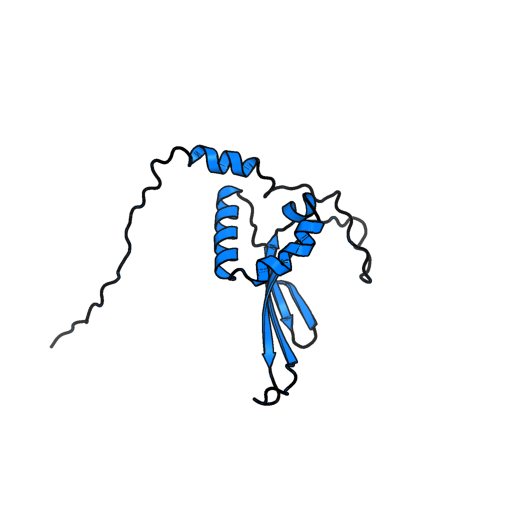75 CYS A O 1
ATOM 565 N N . SER A 1 76 ? 13.198 -7.036 -25.443 1.00 87.75 76 SER A N 1
ATOM 566 C CA . SER A 1 76 ? 13.990 -7.895 -26.338 1.00 87.75 76 SER A CA 1
ATOM 567 C C . SER A 1 76 ? 14.960 -7.110 -27.227 1.00 87.75 76 SER A C 1
ATOM 569 O O . SER A 1 76 ? 15.934 -7.662 -27.730 1.00 87.75 76 SER A O 1
ATOM 571 N N . SER A 1 77 ? 14.680 -5.826 -27.445 1.00 88.62 77 SER A N 1
ATOM 572 C CA . SER A 1 77 ? 15.468 -4.904 -28.260 1.00 88.62 77 SER A CA 1
ATOM 573 C C . SER A 1 77 ? 15.252 -3.461 -27.790 1.00 88.62 77 SER A C 1
ATOM 575 O O . SER A 1 77 ? 14.301 -3.165 -27.068 1.00 88.62 77 SER A O 1
ATOM 577 N N . SER A 1 78 ? 16.123 -2.545 -28.221 1.00 86.06 78 SER A N 1
ATOM 578 C CA . SER A 1 78 ? 16.025 -1.098 -27.957 1.00 86.06 78 SER A CA 1
ATOM 579 C C . SER A 1 78 ? 15.031 -0.363 -28.871 1.00 86.06 78 SER A C 1
ATOM 581 O O . SER A 1 78 ? 14.910 0.859 -28.803 1.00 86.06 78 SER A O 1
ATOM 583 N N . SER A 1 79 ? 14.323 -1.086 -29.742 1.00 87.94 79 SER A N 1
ATOM 584 C CA . SER A 1 79 ? 13.287 -0.522 -30.607 1.00 87.94 79 SER A CA 1
ATOM 585 C C . SER A 1 79 ? 12.073 -0.083 -29.789 1.00 87.94 79 SER A C 1
ATOM 587 O O . SER A 1 79 ? 11.605 -0.829 -28.932 1.00 87.94 79 SER A O 1
ATOM 589 N N . SER A 1 80 ? 11.493 1.072 -30.116 1.00 83.19 80 SER A N 1
ATOM 590 C CA . SER A 1 80 ? 10.283 1.604 -29.462 1.00 83.19 80 SER A CA 1
ATOM 591 C C . SER A 1 80 ? 9.040 0.712 -29.601 1.00 83.19 80 SER A C 1
ATOM 593 O O . SER A 1 80 ? 8.073 0.893 -28.871 1.00 83.19 80 SER A O 1
ATOM 595 N N . SER A 1 81 ? 9.067 -0.257 -30.518 1.00 87.38 81 SER A N 1
ATOM 596 C CA . SER A 1 81 ? 8.033 -1.273 -30.730 1.00 87.38 81 SER A CA 1
ATOM 597 C C . SER A 1 81 ? 8.231 -2.556 -29.911 1.00 87.38 81 SER A C 1
ATOM 599 O O . SER A 1 81 ? 7.375 -3.439 -29.954 1.00 87.38 81 SER A O 1
ATOM 601 N N . ALA A 1 82 ? 9.343 -2.696 -29.178 1.00 89.12 82 ALA A N 1
ATOM 602 C CA . ALA A 1 82 ? 9.577 -3.868 -28.341 1.00 89.12 82 ALA A CA 1
ATOM 603 C C . ALA A 1 82 ? 8.591 -3.876 -27.166 1.00 89.12 82 ALA A C 1
ATOM 605 O O . ALA A 1 82 ? 8.498 -2.906 -26.417 1.00 89.12 82 ALA A O 1
ATOM 606 N N . THR A 1 83 ? 7.859 -4.979 -26.996 1.00 90.38 83 THR A N 1
ATOM 607 C CA . THR A 1 83 ? 6.917 -5.126 -25.880 1.00 90.38 83 THR A CA 1
ATOM 608 C C . THR A 1 83 ? 7.697 -5.396 -24.587 1.00 90.38 83 THR A C 1
ATOM 610 O O . THR A 1 83 ? 8.448 -6.373 -24.546 1.00 90.38 83 THR A O 1
ATOM 613 N N . PRO A 1 84 ? 7.552 -4.567 -23.536 1.00 89.19 84 PRO A N 1
ATOM 614 C CA . PRO A 1 84 ? 8.239 -4.790 -22.270 1.00 89.19 84 PRO A CA 1
ATOM 615 C C . PRO A 1 84 ? 7.713 -6.044 -21.568 1.00 89.19 84 PRO A C 1
ATOM 617 O O . PRO A 1 84 ? 6.504 -6.249 -21.465 1.00 89.19 84 PRO A O 1
ATOM 620 N N . VAL A 1 85 ? 8.620 -6.852 -21.029 1.00 89.50 85 VAL A N 1
ATOM 621 C CA . VAL A 1 85 ? 8.311 -8.043 -20.233 1.00 89.50 85 VAL A CA 1
ATOM 622 C C . VAL A 1 85 ? 8.660 -7.765 -18.777 1.00 89.50 85 VAL A C 1
ATOM 624 O O . VAL A 1 85 ? 9.758 -7.304 -18.468 1.00 89.50 85 VAL A O 1
ATOM 627 N N . ALA A 1 86 ? 7.719 -8.012 -17.867 1.00 88.94 86 ALA A N 1
ATOM 628 C CA . ALA A 1 86 ? 7.948 -7.824 -16.439 1.00 88.94 86 ALA A CA 1
ATOM 629 C C . ALA A 1 86 ? 8.923 -8.888 -15.914 1.00 88.94 86 ALA A C 1
ATOM 631 O O . ALA A 1 86 ? 8.684 -10.083 -16.070 1.00 88.94 86 ALA A O 1
ATOM 632 N N . VAL A 1 87 ? 10.001 -8.454 -15.261 1.00 90.81 87 VAL A N 1
ATOM 633 C CA . VAL A 1 87 ? 11.006 -9.355 -14.657 1.00 90.81 87 VAL A CA 1
ATOM 634 C C . VAL A 1 87 ? 10.986 -9.334 -13.130 1.00 90.81 87 VAL A C 1
ATOM 636 O O . VAL A 1 87 ? 11.602 -10.175 -12.482 1.00 90.81 87 VAL A O 1
ATOM 639 N N . GLY A 1 88 ? 10.258 -8.386 -12.546 1.00 90.19 88 GLY A N 1
ATOM 640 C CA . GLY A 1 88 ? 9.984 -8.344 -11.118 1.00 90.19 88 GLY A CA 1
ATOM 641 C C . GLY A 1 88 ? 9.584 -6.956 -10.641 1.00 90.19 88 GLY A C 1
ATOM 642 O O . GLY A 1 88 ? 9.673 -5.980 -11.386 1.00 90.19 88 GLY A O 1
ATOM 643 N N . ALA A 1 89 ? 9.133 -6.857 -9.398 1.00 90.88 89 ALA A N 1
ATOM 644 C CA . ALA A 1 89 ? 8.760 -5.592 -8.775 1.00 90.88 89 ALA A CA 1
ATOM 645 C C . ALA A 1 89 ? 9.064 -5.607 -7.280 1.00 90.88 89 ALA A C 1
ATOM 647 O O . ALA A 1 89 ? 9.035 -6.659 -6.640 1.00 90.88 89 ALA A O 1
ATOM 648 N N . THR A 1 90 ? 9.266 -4.418 -6.723 1.00 91.38 90 THR A N 1
ATOM 649 C CA . THR A 1 90 ? 9.386 -4.223 -5.277 1.00 91.38 90 THR A CA 1
ATOM 650 C C . THR A 1 90 ? 8.468 -3.093 -4.863 1.00 91.38 90 THR A C 1
ATOM 652 O O . THR A 1 90 ? 8.546 -2.001 -5.428 1.00 91.38 90 THR A O 1
ATOM 655 N N . ALA A 1 91 ? 7.634 -3.337 -3.858 1.00 91.50 91 ALA A N 1
ATOM 656 C CA . ALA A 1 91 ? 6.770 -2.334 -3.253 1.00 91.50 91 ALA A CA 1
ATOM 657 C C . ALA A 1 91 ? 6.979 -2.266 -1.743 1.00 91.50 91 ALA A C 1
ATOM 659 O O . ALA A 1 91 ? 7.203 -3.280 -1.092 1.00 91.50 91 ALA A O 1
ATOM 660 N N . ILE A 1 92 ? 6.889 -1.066 -1.187 1.00 91.25 92 ILE A N 1
ATOM 661 C CA . ILE A 1 92 ? 6.731 -0.838 0.245 1.00 91.25 92 ILE A CA 1
ATOM 662 C C . ILE A 1 92 ? 5.234 -0.830 0.534 1.00 91.25 92 ILE A C 1
ATOM 664 O O . ILE A 1 92 ? 4.466 -0.217 -0.211 1.00 91.25 92 ILE A O 1
ATOM 668 N N . LEU A 1 93 ? 4.830 -1.530 1.587 1.00 92.44 93 LEU A N 1
ATOM 669 C CA . LEU A 1 93 ? 3.451 -1.568 2.053 1.00 92.44 93 LEU A CA 1
ATOM 670 C C . LEU A 1 93 ? 3.279 -0.557 3.181 1.00 92.44 93 LEU A C 1
ATOM 672 O O . LEU A 1 93 ? 3.967 -0.640 4.200 1.00 92.44 93 LEU A O 1
ATOM 676 N N . PHE A 1 94 ? 2.356 0.376 2.987 1.00 91.00 94 PHE A N 1
ATOM 677 C CA . PHE A 1 94 ? 1.968 1.352 3.993 1.00 91.00 94 PHE A CA 1
ATOM 678 C C . PHE A 1 94 ? 0.596 1.009 4.567 1.00 91.00 94 PHE A C 1
ATOM 680 O O . PHE A 1 94 ? -0.284 0.573 3.822 1.00 91.00 94 PHE A O 1
ATOM 687 N N . ASP A 1 95 ? 0.416 1.199 5.871 1.00 91.38 95 ASP A N 1
ATOM 688 C CA . ASP A 1 95 ? -0.877 1.059 6.525 1.00 91.38 95 ASP A CA 1
ATOM 689 C C . ASP A 1 95 ? -1.828 2.156 6.032 1.00 91.38 95 ASP A C 1
ATOM 691 O O . ASP A 1 95 ? -1.540 3.351 6.087 1.00 91.38 95 ASP A O 1
ATOM 695 N N . ALA A 1 96 ? -2.965 1.726 5.506 1.00 91.06 96 ALA A N 1
ATOM 696 C CA . ALA A 1 96 ? -4.046 2.558 5.012 1.00 91.06 96 ALA A CA 1
ATOM 697 C C . ALA A 1 96 ? -5.379 2.199 5.685 1.00 91.06 96 ALA A C 1
ATOM 699 O O . ALA A 1 96 ? -6.436 2.618 5.213 1.00 91.06 96 ALA A O 1
ATOM 700 N N . SER A 1 97 ? -5.344 1.453 6.794 1.00 90.62 97 SER A N 1
ATOM 701 C CA . SER A 1 97 ? -6.515 1.011 7.563 1.00 90.62 97 SER A CA 1
ATOM 702 C C . SER A 1 97 ? -7.412 2.179 7.957 1.00 90.62 97 SER A C 1
ATOM 704 O O . SER A 1 97 ? -8.631 2.115 7.813 1.00 90.62 97 SER A O 1
ATOM 706 N N . CYS A 1 98 ? -6.809 3.294 8.361 1.00 89.19 98 CYS A N 1
ATOM 707 C CA . CYS A 1 98 ? -7.540 4.510 8.688 1.00 89.19 98 CYS A CA 1
ATOM 708 C C . CYS A 1 98 ? -8.217 5.169 7.487 1.00 89.19 98 CYS A C 1
ATOM 710 O O . CYS A 1 98 ? -9.387 5.532 7.568 1.00 89.19 98 CYS A O 1
ATOM 712 N N . VAL A 1 99 ? -7.528 5.255 6.346 1.00 88.25 99 VAL A N 1
ATOM 713 C CA . VAL A 1 99 ? -8.123 5.777 5.105 1.00 88.25 99 VAL A CA 1
ATOM 714 C C . VAL A 1 99 ? -9.281 4.883 4.660 1.00 88.25 99 VAL A C 1
ATOM 716 O O . VAL A 1 99 ? -10.340 5.382 4.291 1.00 88.25 99 VAL A O 1
ATOM 719 N N . ALA A 1 100 ? -9.106 3.566 4.763 1.00 89.12 100 ALA A N 1
ATOM 720 C CA . ALA A 1 100 ? -10.123 2.579 4.431 1.00 89.12 100 ALA A CA 1
ATOM 721 C C . ALA A 1 100 ? -11.360 2.670 5.343 1.00 89.12 100 ALA A C 1
ATOM 723 O O . ALA A 1 100 ? -12.481 2.530 4.863 1.00 89.12 100 ALA A O 1
ATOM 724 N N . SER A 1 101 ? -11.157 2.927 6.640 1.00 88.50 101 SER A N 1
ATOM 725 C CA . SER A 1 101 ? -12.228 3.131 7.624 1.00 88.50 101 SER A CA 1
ATOM 726 C C . SER A 1 101 ? -12.978 4.445 7.450 1.00 88.50 101 SER A C 1
ATOM 728 O O . SER A 1 101 ? -14.132 4.525 7.865 1.00 88.50 101 SER A O 1
ATOM 730 N N . LEU A 1 102 ? -12.330 5.467 6.894 1.00 86.94 102 LEU A N 1
ATOM 731 C CA . LEU A 1 102 ? -12.949 6.762 6.635 1.00 86.94 102 LEU A CA 1
ATOM 732 C C . LEU A 1 102 ? -13.804 6.719 5.374 1.00 86.94 102 LEU A C 1
ATOM 734 O O . LEU A 1 102 ? -14.987 7.041 5.421 1.00 86.94 102 LEU A O 1
ATOM 738 N N . ASP A 1 103 ? -13.192 6.344 4.250 1.00 85.50 103 ASP A N 1
ATOM 739 C CA . ASP A 1 103 ? -13.867 6.298 2.960 1.00 85.50 103 ASP A CA 1
ATOM 740 C C . ASP A 1 103 ? -13.112 5.399 1.970 1.00 85.50 103 ASP A C 1
ATOM 742 O O . ASP A 1 103 ? -11.997 5.684 1.517 1.00 85.50 103 ASP A O 1
ATOM 746 N N . THR A 1 104 ? -13.773 4.317 1.568 1.00 86.44 104 THR A N 1
ATOM 747 C CA . THR A 1 104 ? -13.257 3.376 0.565 1.00 86.44 104 THR A CA 1
ATOM 748 C C . THR A 1 104 ? -13.087 4.004 -0.825 1.00 86.44 104 THR A C 1
ATOM 750 O O . THR A 1 104 ? -12.226 3.570 -1.592 1.00 86.44 104 THR A O 1
ATOM 753 N N . THR A 1 105 ? -13.826 5.068 -1.142 1.00 86.81 105 THR A N 1
ATOM 754 C CA . THR A 1 105 ? -13.695 5.846 -2.383 1.00 86.81 105 THR A CA 1
ATOM 755 C C . THR A 1 105 ? -12.372 6.601 -2.410 1.00 86.81 105 THR A C 1
ATOM 757 O O . THR A 1 105 ? -11.672 6.606 -3.424 1.00 86.81 105 THR A O 1
ATOM 760 N N . ILE A 1 106 ? -11.983 7.206 -1.282 1.00 86.19 106 ILE A N 1
ATOM 761 C CA . ILE A 1 106 ? -10.678 7.863 -1.149 1.00 86.19 106 ILE A CA 1
ATOM 762 C C . ILE A 1 106 ? -9.576 6.820 -1.299 1.00 86.19 106 ILE A C 1
ATOM 764 O O . ILE A 1 106 ? -8.648 7.029 -2.082 1.00 86.19 106 ILE A O 1
ATOM 768 N N . LEU A 1 107 ? -9.707 5.677 -0.617 1.00 88.12 107 LEU A N 1
ATOM 769 C CA . LEU A 1 107 ? -8.756 4.573 -0.732 1.00 88.12 107 LEU A CA 1
ATOM 770 C C . LEU A 1 107 ? -8.580 4.118 -2.191 1.00 88.12 107 LEU A C 1
ATOM 772 O O . LEU A 1 107 ? -7.452 3.875 -2.615 1.00 88.12 107 LEU A O 1
ATOM 776 N N . HIS A 1 108 ? -9.663 4.042 -2.968 1.00 88.81 108 HIS A N 1
ATOM 777 C CA . HIS A 1 108 ? -9.624 3.619 -4.370 1.00 88.81 108 HIS A CA 1
ATOM 778 C C . HIS A 1 108 ? -8.889 4.612 -5.283 1.00 88.81 108 HIS A C 1
ATOM 780 O O . HIS A 1 108 ? -8.160 4.204 -6.185 1.00 88.81 108 HIS A O 1
ATOM 786 N N . ASN A 1 109 ? -9.033 5.912 -5.023 1.00 88.94 109 ASN A N 1
ATOM 787 C CA . ASN A 1 109 ? -8.405 6.969 -5.823 1.00 88.94 109 ASN A CA 1
ATOM 788 C C . ASN A 1 109 ? -6.954 7.259 -5.406 1.00 88.94 109 ASN A C 1
ATOM 790 O O . ASN A 1 109 ? -6.169 7.829 -6.169 1.00 88.94 109 ASN A O 1
ATOM 794 N N . LEU A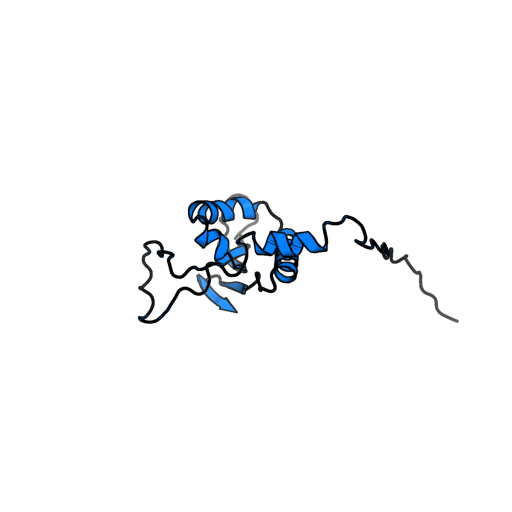 1 110 ? -6.577 6.874 -4.186 1.00 87.50 110 LEU A N 1
ATOM 795 C CA . LEU A 1 110 ? -5.283 7.199 -3.600 1.00 87.50 110 LEU A CA 1
ATOM 796 C C . LEU A 1 110 ? -4.078 6.643 -4.386 1.00 87.50 110 LEU A C 1
ATOM 798 O O . LEU A 1 110 ? -3.111 7.391 -4.555 1.00 87.50 110 LEU A O 1
ATOM 802 N N . PRO A 1 111 ? -4.099 5.416 -4.950 1.00 89.62 111 PRO A N 1
ATOM 803 C CA . PRO A 1 111 ? -3.024 4.930 -5.813 1.00 89.62 111 PRO A CA 1
ATOM 804 C C . PRO A 1 111 ? -2.679 5.873 -6.972 1.00 89.62 111 PRO A C 1
ATOM 806 O O . PRO A 1 111 ? -1.498 6.083 -7.253 1.00 89.62 111 PRO A O 1
ATOM 809 N N . ASP A 1 112 ? -3.670 6.481 -7.626 1.00 88.25 112 ASP A N 1
ATOM 810 C CA . ASP A 1 112 ? -3.428 7.383 -8.759 1.00 88.25 112 ASP A CA 1
ATOM 811 C C . ASP A 1 112 ? -2.808 8.714 -8.336 1.00 88.25 112 ASP A C 1
ATOM 813 O O . ASP A 1 112 ? -1.984 9.281 -9.062 1.00 88.25 112 ASP A O 1
ATOM 817 N N . LEU A 1 113 ? -3.137 9.191 -7.137 1.00 84.56 113 LEU A N 1
ATOM 818 C CA . LEU A 1 113 ? -2.484 10.352 -6.538 1.00 84.56 113 LEU A CA 1
ATOM 819 C C . LEU A 1 113 ? -1.038 10.021 -6.141 1.00 84.56 113 LEU A C 1
ATOM 821 O O . LEU A 1 113 ? -0.110 10.750 -6.498 1.00 84.56 113 LEU A O 1
ATOM 825 N N . LEU A 1 114 ? -0.831 8.887 -5.468 1.00 84.12 114 LEU A N 1
ATOM 826 C CA . LEU A 1 114 ? 0.474 8.463 -4.953 1.00 84.12 114 LEU A CA 1
ATOM 827 C C . LEU A 1 114 ? 1.489 8.152 -6.055 1.00 84.12 114 LEU A C 1
ATOM 829 O O . LEU A 1 114 ? 2.692 8.298 -5.835 1.00 84.12 114 LEU A O 1
ATOM 833 N N . LYS A 1 115 ? 1.043 7.782 -7.260 1.00 86.62 115 LYS A N 1
ATOM 834 C CA . LYS A 1 115 ? 1.935 7.605 -8.419 1.00 86.62 115 LYS A CA 1
ATOM 835 C C . LYS A 1 115 ? 2.749 8.861 -8.744 1.00 86.62 115 LYS A C 1
ATOM 837 O O . LYS A 1 115 ? 3.864 8.721 -9.247 1.00 86.62 115 LYS A O 1
ATOM 842 N N . ARG A 1 116 ? 2.229 10.055 -8.433 1.00 85.44 116 ARG A N 1
ATOM 843 C CA . ARG A 1 116 ? 2.897 11.349 -8.670 1.00 85.44 116 ARG A CA 1
ATOM 844 C C . ARG A 1 116 ? 3.816 11.783 -7.529 1.00 85.44 116 ARG A C 1
ATOM 846 O O . ARG A 1 116 ? 4.602 12.707 -7.704 1.00 85.44 116 ARG A O 1
ATOM 853 N N . VAL A 1 117 ? 3.733 11.120 -6.378 1.00 82.81 117 VAL A N 1
ATOM 854 C CA . VAL A 1 117 ? 4.571 11.416 -5.216 1.00 82.81 117 VAL A CA 1
ATOM 855 C C . VAL A 1 117 ? 5.852 10.573 -5.299 1.00 82.81 117 VAL A C 1
ATOM 857 O O . VAL A 1 117 ? 5.774 9.356 -5.545 1.00 82.81 117 VAL A O 1
ATOM 860 N N . PRO A 1 118 ? 7.042 11.182 -5.125 1.00 85.62 118 PRO A N 1
ATOM 861 C CA . PRO A 1 118 ? 8.291 10.432 -5.057 1.00 85.62 118 PRO A CA 1
ATOM 862 C C . PRO A 1 118 ? 8.288 9.499 -3.840 1.00 85.62 118 PRO A C 1
ATOM 864 O O . PRO A 1 118 ? 7.787 9.858 -2.775 1.00 85.62 118 PRO A O 1
ATOM 867 N N . LEU A 1 119 ? 8.874 8.305 -3.991 1.00 82.44 119 LEU A N 1
ATOM 868 C CA . LEU A 1 119 ? 8.895 7.283 -2.934 1.00 82.44 119 LEU A CA 1
ATOM 869 C C . LEU A 1 119 ? 9.504 7.814 -1.627 1.00 82.44 119 LEU A C 1
ATOM 871 O O . LEU A 1 119 ? 8.959 7.581 -0.555 1.00 82.44 119 LEU A O 1
ATOM 875 N N . SER A 1 120 ? 10.584 8.590 -1.742 1.00 82.94 120 SER A N 1
ATOM 876 C CA . SER A 1 120 ? 11.250 9.236 -0.609 1.00 82.94 120 SER A CA 1
ATOM 877 C C . SER A 1 120 ? 10.332 10.203 0.137 1.00 82.94 120 SER A C 1
ATOM 879 O O . SER A 1 120 ? 10.381 10.268 1.359 1.00 82.94 120 SER A O 1
ATOM 881 N N . GLY A 1 121 ? 9.458 10.918 -0.579 1.00 80.62 121 GLY A N 1
ATOM 882 C CA . GLY A 1 121 ? 8.453 11.786 0.030 1.00 80.62 121 GLY A CA 1
ATOM 883 C C . GLY A 1 121 ? 7.478 10.988 0.891 1.00 80.62 121 GLY A C 1
ATOM 884 O O . GLY A 1 121 ? 7.259 11.342 2.045 1.00 80.62 121 GLY A O 1
ATOM 885 N N . ALA A 1 122 ? 6.969 9.868 0.368 1.00 78.94 122 ALA A N 1
ATOM 886 C CA . ALA A 1 122 ? 6.086 8.982 1.123 1.00 78.94 122 ALA A CA 1
ATOM 887 C C . ALA A 1 122 ? 6.774 8.412 2.377 1.00 78.94 122 ALA A C 1
ATOM 889 O O . ALA A 1 122 ? 6.187 8.446 3.453 1.00 78.94 122 ALA A O 1
ATOM 890 N N . GLU A 1 123 ? 8.028 7.963 2.269 1.00 83.12 123 GLU A N 1
ATOM 891 C CA . GLU A 1 123 ? 8.788 7.429 3.409 1.00 83.12 123 GLU A CA 1
ATOM 892 C C . GLU A 1 123 ? 9.103 8.483 4.484 1.00 83.12 123 GLU A C 1
ATOM 894 O O . GLU A 1 123 ? 9.121 8.171 5.676 1.00 83.12 123 GLU A O 1
ATOM 899 N N . ILE A 1 124 ? 9.355 9.735 4.096 1.00 78.25 124 ILE A N 1
ATOM 900 C CA . ILE A 1 124 ? 9.538 10.840 5.049 1.00 78.25 124 ILE A CA 1
ATOM 901 C C . ILE A 1 124 ? 8.220 11.128 5.771 1.00 78.25 124 ILE A C 1
ATOM 903 O O . ILE A 1 124 ? 8.199 11.251 6.996 1.00 78.25 124 ILE A O 1
ATOM 907 N N . THR A 1 125 ? 7.110 11.201 5.033 1.00 79.25 125 THR A N 1
ATOM 908 C CA . THR A 1 125 ? 5.786 11.431 5.622 1.00 79.25 125 THR A CA 1
ATOM 909 C C . THR A 1 125 ? 5.394 10.310 6.578 1.00 79.25 125 THR A C 1
ATOM 911 O O . THR A 1 125 ? 4.886 10.599 7.659 1.00 79.25 125 THR A O 1
ATOM 914 N N . THR A 1 126 ? 5.669 9.049 6.240 1.00 82.12 126 THR A N 1
ATOM 915 C CA . THR A 1 126 ? 5.368 7.927 7.137 1.00 82.12 126 THR A CA 1
ATOM 916 C C . THR A 1 126 ? 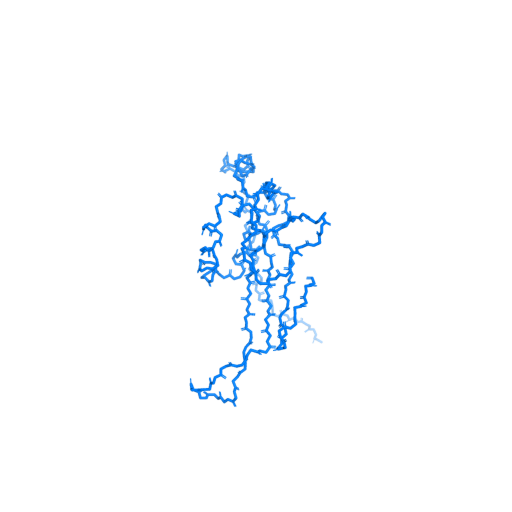6.223 7.966 8.391 1.00 82.12 126 THR A C 1
ATOM 918 O O . THR A 1 126 ? 5.685 7.809 9.470 1.00 82.12 126 THR A O 1
ATOM 921 N N . GLN A 1 127 ? 7.518 8.280 8.294 1.00 81.19 127 GLN A N 1
ATOM 922 C CA . GLN A 1 127 ? 8.364 8.423 9.488 1.00 81.19 127 GLN A CA 1
ATOM 923 C C . GLN A 1 127 ? 7.877 9.535 10.425 1.00 81.19 127 GLN A C 1
ATOM 925 O O . GLN A 1 127 ? 7.897 9.376 11.645 1.00 81.19 127 GLN A O 1
ATOM 930 N N . LEU A 1 128 ? 7.417 10.656 9.863 1.00 79.06 128 LEU A N 1
ATOM 931 C CA . LEU A 1 128 ? 6.822 11.729 10.653 1.00 79.06 128 LEU A CA 1
ATOM 932 C C . LEU A 1 128 ? 5.528 11.267 11.337 1.00 79.06 128 LEU A C 1
ATOM 934 O O . LEU A 1 128 ? 5.332 11.540 12.519 1.00 79.06 128 LEU A O 1
ATOM 938 N N . LEU A 1 12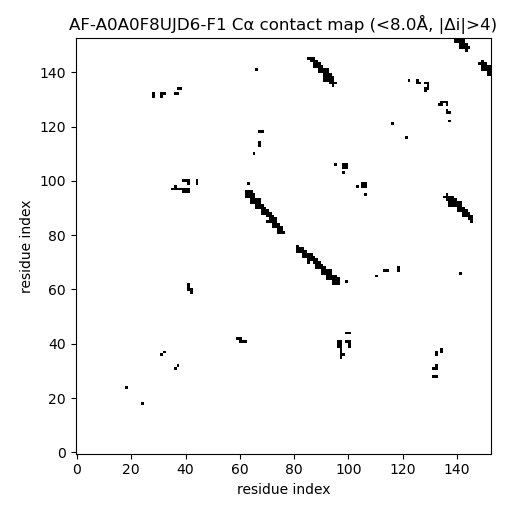9 ? 4.655 10.564 10.614 1.00 81.69 129 LEU A N 1
ATOM 939 C CA . LEU A 1 129 ? 3.422 10.012 11.175 1.00 81.69 129 LEU A CA 1
ATOM 940 C C . LEU A 1 129 ? 3.708 8.971 12.256 1.00 81.69 129 LEU A C 1
ATOM 942 O O . LEU A 1 129 ? 3.042 8.997 13.287 1.00 81.69 129 LEU A O 1
ATOM 946 N N . ASP A 1 130 ? 4.718 8.126 12.074 1.00 85.56 130 ASP A N 1
ATOM 947 C CA . ASP A 1 130 ? 5.126 7.137 13.069 1.00 85.56 130 ASP A CA 1
ATOM 948 C C . ASP A 1 130 ? 5.538 7.820 14.373 1.00 85.56 130 ASP A C 1
ATOM 950 O O . ASP A 1 130 ? 5.074 7.454 15.453 1.00 85.56 130 ASP A O 1
ATOM 954 N N . TRP A 1 131 ? 6.348 8.876 14.271 1.00 76.38 131 TRP A N 1
ATOM 955 C CA . TRP A 1 131 ? 6.762 9.669 15.425 1.00 76.38 131 TRP A CA 1
ATOM 956 C C . TRP A 1 131 ? 5.580 10.367 16.113 1.00 76.38 131 TRP A C 1
ATOM 958 O O . TRP A 1 131 ? 5.498 10.383 17.340 1.00 76.38 131 TRP A O 1
ATOM 968 N N . LEU A 1 132 ? 4.650 10.92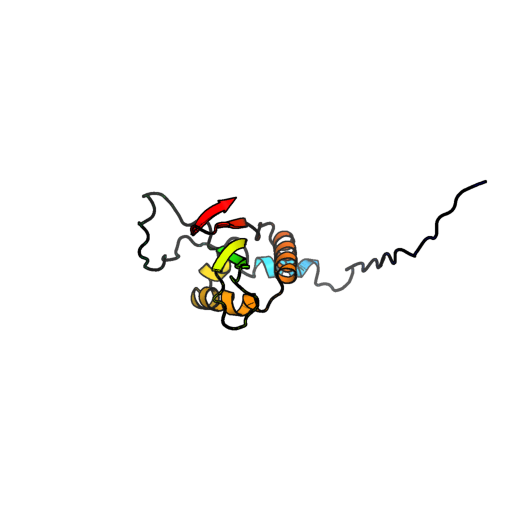9 15.335 1.00 77.31 132 LEU A N 1
ATOM 969 C CA . LEU A 1 132 ? 3.499 11.670 15.865 1.00 77.31 132 LEU A CA 1
ATOM 970 C C . LEU A 1 132 ? 2.441 10.765 16.503 1.00 77.31 132 LEU A C 1
ATOM 972 O O . LEU A 1 132 ? 1.804 11.158 17.481 1.00 77.31 132 LEU A O 1
ATOM 976 N N . THR A 1 133 ? 2.218 9.585 15.931 1.00 78.81 133 THR A N 1
ATOM 977 C CA . THR A 1 133 ? 1.119 8.686 16.311 1.00 78.81 133 THR A CA 1
ATOM 978 C C . THR A 1 133 ? 1.565 7.544 17.220 1.00 78.81 133 THR A C 1
ATOM 980 O O . THR A 1 133 ? 0.728 6.944 17.893 1.00 78.81 133 THR A O 1
ATOM 983 N N . GLY A 1 134 ? 2.866 7.239 17.256 1.00 81.19 134 GLY A N 1
ATOM 984 C CA . GLY A 1 134 ? 3.408 6.066 17.940 1.00 81.19 134 GLY A CA 1
ATOM 985 C C . GLY A 1 134 ? 3.054 4.737 17.264 1.00 81.19 134 GLY A C 1
ATOM 986 O O . GLY A 1 134 ? 3.252 3.687 17.871 1.00 81.19 134 GLY A O 1
ATOM 987 N N . GLN A 1 13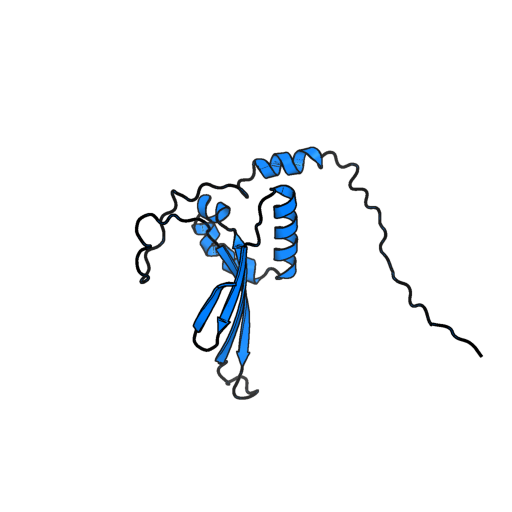5 ? 2.516 4.760 16.041 1.00 82.75 135 GLN A N 1
ATOM 988 C CA . GLN A 1 135 ? 2.176 3.573 15.255 1.00 82.75 135 GLN A CA 1
ATOM 989 C C . GLN A 1 135 ? 3.099 3.425 14.050 1.00 82.75 135 GLN A C 1
ATOM 991 O O . GLN A 1 135 ? 3.514 4.414 13.469 1.00 82.75 135 GLN A O 1
ATOM 996 N N . THR A 1 136 ? 3.387 2.195 13.631 1.00 87.44 136 THR A N 1
ATOM 997 C CA . THR A 1 136 ? 4.199 1.949 12.435 1.00 87.44 136 THR A CA 1
ATOM 998 C C . THR A 1 136 ? 3.336 1.972 11.174 1.00 87.44 136 THR A C 1
ATOM 1000 O O . THR A 1 136 ? 2.595 1.028 10.910 1.00 87.44 136 THR A O 1
ATOM 1003 N N . MET A 1 137 ? 3.481 3.013 10.356 1.00 87.75 137 MET A N 1
ATOM 1004 C CA . MET A 1 137 ? 2.793 3.152 9.070 1.00 87.75 137 MET A CA 1
ATOM 1005 C C . MET A 1 137 ? 3.473 2.345 7.965 1.00 87.75 137 MET A C 1
ATOM 1007 O O . MET A 1 137 ? 2.829 1.994 6.983 1.00 87.75 137 MET A O 1
ATOM 1011 N N . LYS A 1 138 ? 4.769 2.034 8.075 1.00 91.06 138 LYS A N 1
ATOM 1012 C CA . LYS A 1 138 ? 5.483 1.174 7.116 1.00 91.06 138 LYS A CA 1
ATOM 1013 C C . LYS A 1 138 ? 5.449 -0.282 7.577 1.00 91.06 138 LYS A C 1
ATOM 1015 O O . LYS A 1 138 ? 6.250 -0.691 8.409 1.00 91.06 138 LYS A O 1
ATOM 1020 N N . LEU A 1 139 ? 4.565 -1.075 6.985 1.00 90.94 139 LEU A N 1
ATOM 1021 C CA . LEU A 1 139 ? 4.313 -2.454 7.412 1.00 90.94 139 LEU A CA 1
AT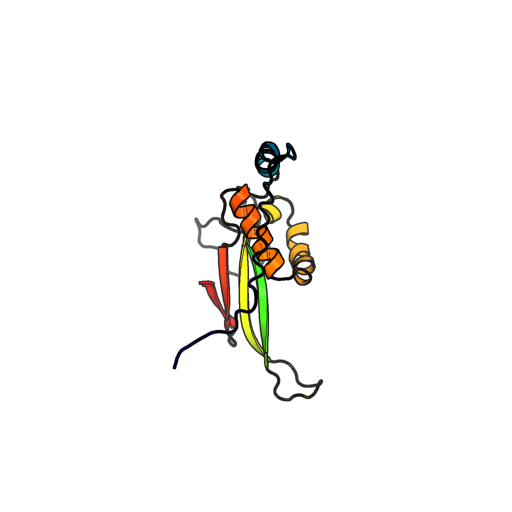OM 1022 C C . LEU A 1 139 ? 5.335 -3.459 6.872 1.00 90.94 139 LEU A C 1
ATOM 1024 O O . LEU A 1 139 ? 5.578 -4.479 7.5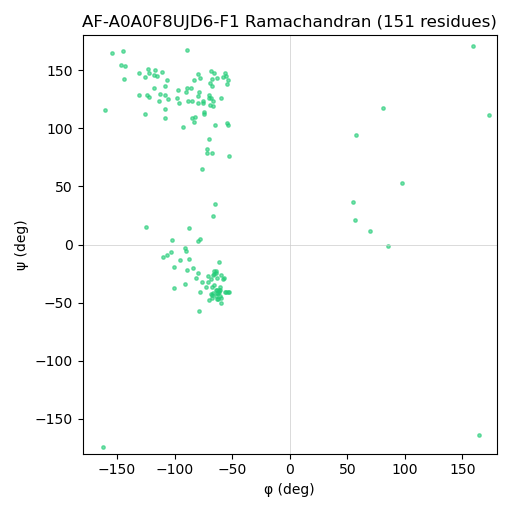05 1.00 90.94 139 LEU A O 1
ATOM 1028 N N . GLY A 1 140 ? 5.935 -3.198 5.707 1.00 91.31 140 GLY A N 1
ATOM 1029 C CA . GLY A 1 140 ? 6.919 -4.119 5.137 1.00 91.31 140 GLY A CA 1
ATOM 1030 C C . GLY A 1 140 ? 7.224 -3.879 3.667 1.00 91.31 140 GLY A C 1
ATOM 1031 O O . GLY A 1 140 ? 6.923 -2.812 3.115 1.00 91.31 140 GLY A O 1
ATOM 1032 N N . LYS A 1 141 ? 7.838 -4.877 3.026 1.00 91.25 141 LYS A N 1
ATOM 1033 C CA . LYS A 1 141 ? 8.095 -4.884 1.584 1.00 91.25 141 LYS A CA 1
ATOM 1034 C C . LYS A 1 141 ? 7.447 -6.102 0.937 1.00 91.25 141 LYS A C 1
ATOM 1036 O O . LYS A 1 141 ? 7.346 -7.175 1.514 1.00 91.25 141 LYS A O 1
ATOM 1041 N N . HIS A 1 142 ? 7.014 -5.931 -0.301 1.00 89.19 142 HIS A N 1
ATOM 1042 C CA . HIS A 1 142 ? 6.457 -6.998 -1.108 1.00 89.19 142 HIS A CA 1
ATOM 1043 C C . HIS A 1 142 ? 7.240 -7.115 -2.408 1.00 89.19 142 HIS A C 1
ATOM 1045 O O . HIS A 1 142 ? 7.442 -6.119 -3.112 1.00 89.19 142 HIS A O 1
ATOM 1051 N N . PHE A 1 143 ? 7.675 -8.335 -2.708 1.00 89.38 143 PHE A N 1
ATOM 1052 C CA . PHE A 1 143 ? 8.422 -8.657 -3.912 1.00 89.38 143 PHE A CA 1
ATOM 1053 C C . PHE A 1 143 ? 7.550 -9.463 -4.868 1.00 89.38 143 PHE A C 1
ATOM 1055 O O . PHE A 1 143 ? 6.860 -10.407 -4.475 1.00 89.38 143 PHE A O 1
ATOM 1062 N N . PHE A 1 144 ? 7.619 -9.089 -6.138 1.00 84.00 144 PHE A N 1
ATOM 1063 C CA . PHE A 1 144 ? 6.955 -9.770 -7.236 1.00 84.00 144 PHE A CA 1
ATOM 1064 C C . PHE A 1 144 ? 8.033 -10.371 -8.136 1.00 84.00 144 PHE A C 1
ATOM 1066 O O . PHE A 1 144 ? 8.909 -9.638 -8.598 1.00 84.00 144 PHE A O 1
ATOM 1073 N N . THR A 1 145 ? 7.988 -11.683 -8.373 1.00 83.94 145 THR A N 1
ATOM 1074 C CA . THR A 1 145 ? 8.896 -12.355 -9.319 1.00 83.94 145 THR A CA 1
ATOM 1075 C C . THR A 1 145 ? 8.314 -12.379 -10.731 1.00 83.94 145 THR A C 1
ATOM 1077 O O . THR A 1 145 ? 7.127 -12.105 -10.930 1.00 83.94 145 THR A O 1
ATOM 1080 N N . ALA A 1 146 ? 9.147 -12.720 -11.717 1.00 74.69 146 ALA A N 1
ATOM 1081 C CA . ALA A 1 146 ? 8.742 -12.863 -13.115 1.00 74.69 146 ALA A CA 1
ATOM 1082 C C . ALA A 1 146 ? 7.614 -13.899 -13.315 1.00 74.69 146 ALA A C 1
ATOM 1084 O O . ALA A 1 146 ? 6.778 -13.725 -14.196 1.00 74.69 146 ALA A O 1
ATOM 1085 N N . GLU A 1 147 ? 7.521 -14.933 -12.468 1.00 67.00 147 GLU A N 1
ATOM 1086 C CA . GLU A 1 147 ? 6.443 -15.937 -12.513 1.00 67.00 147 GLU A CA 1
ATOM 1087 C C . GLU A 1 147 ? 5.187 -15.544 -11.711 1.00 67.00 147 GLU A C 1
ATOM 1089 O O . GLU A 1 147 ? 4.348 -16.394 -11.413 1.00 67.00 147 GLU A O 1
ATOM 1094 N N . ALA A 1 148 ? 5.057 -14.276 -11.305 1.00 55.06 148 ALA A N 1
ATOM 1095 C CA . ALA A 1 148 ? 3.962 -13.772 -10.471 1.00 55.06 148 ALA A CA 1
ATOM 1096 C C . ALA A 1 148 ? 3.790 -14.494 -9.111 1.00 55.06 148 ALA A C 1
ATOM 1098 O O . ALA A 1 148 ? 2.730 -14.394 -8.483 1.00 55.06 148 ALA A O 1
ATOM 1099 N N . ARG A 1 149 ? 4.825 -15.181 -8.598 1.00 53.69 149 ARG A N 1
ATOM 1100 C CA . ARG A 1 149 ? 4.829 -15.673 -7.212 1.00 53.69 149 ARG A CA 1
ATOM 1101 C C . ARG A 1 149 ? 5.084 -14.504 -6.259 1.00 53.69 149 ARG A C 1
ATOM 1103 O O . ARG A 1 149 ? 6.077 -13.789 -6.377 1.00 53.69 149 ARG A O 1
ATOM 1110 N N . ARG A 1 150 ? 4.161 -14.310 -5.314 1.00 53.59 150 ARG A N 1
ATOM 1111 C CA . ARG A 1 150 ? 4.263 -13.314 -4.237 1.00 53.59 150 ARG A CA 1
ATOM 1112 C C . ARG A 1 150 ? 5.174 -13.832 -3.132 1.00 53.59 150 ARG A C 1
ATOM 1114 O O . ARG A 1 150 ? 4.956 -14.941 -2.651 1.00 53.59 150 ARG A O 1
ATOM 1121 N N . SER A 1 151 ? 6.130 -13.016 -2.699 1.00 48.81 151 SER A N 1
ATOM 1122 C CA . SER A 1 151 ? 6.866 -13.232 -1.450 1.00 48.81 151 SER A CA 1
ATOM 1123 C C . SER A 1 151 ? 6.750 -11.976 -0.589 1.00 48.81 151 SER A C 1
ATOM 1125 O O . SER A 1 151 ? 7.238 -10.907 -0.968 1.00 48.81 151 SER A O 1
ATOM 1127 N N . LEU A 1 152 ? 6.036 -12.095 0.532 1.00 51.25 152 LEU A N 1
ATOM 1128 C CA . LEU A 1 152 ? 5.979 -11.078 1.582 1.00 51.25 152 LEU A CA 1
ATOM 1129 C C . LEU A 1 152 ? 7.140 -11.353 2.545 1.00 51.25 152 LEU A C 1
ATOM 1131 O O . LEU A 1 152 ? 7.240 -12.471 3.050 1.00 51.25 152 LEU A O 1
ATOM 1135 N N . ILE A 1 153 ? 8.009 -10.359 2.758 1.00 49.75 153 ILE A N 1
ATOM 1136 C CA . ILE A 1 153 ? 9.064 -10.382 3.785 1.00 49.75 153 ILE A CA 1
ATOM 1137 C C . ILE A 1 153 ? 8.909 -9.138 4.654 1.00 49.75 153 ILE A C 1
ATOM 1139 O O . ILE A 1 153 ? 8.886 -8.018 4.083 1.00 49.75 153 ILE A O 1
#

Sequence (153 aa):
MMNWLILLPLFVLSTNASFSNWGLSSVLPSILKHLPVANCNISALSLPSCSLPAPTAGLHLQYVTLGRGTQNYTCSSSSSSATPVAVGATAILFDASCVASLDTTILHNLPDLLKRVPLSGAEITTQLLDWLTGQTMKLGKHFFTAEARRSLI

InterPro domains:
  IPR021851 Protein of unknown function DUF3455 [PF11937] (56-145)

Secondary structure (DSSP, 8-state):
---------------------STTTTTHHHHHTTSSSSS---TTPPPPP-SSPPPPTT------EEEEEEEEEE-SSSSTTPPPEEEEEEEEEEE-HHHHHH-HHHHHHHHHHHTTS-HHHHHHHHHHHHHHHSS--EEEEEEEETT--EEE-

Mean predicted aligned error: 13.45 Å

Nearest PDB structures (foldseek):
  8oml-assembly1_B  TM=2.522E-01  e=6.940E+00  Bdellovibrio bacteriovorus HD100

Organism: NCBI:txid138278

Foldseek 3Di:
DDDDDDDDDDPPPPDPPVVPDDPCPVVVLVVVVVVLPDDDDLQPDDDDDDPDDDDDPPDGDDFDWDWDWDWDWDFPDPDPPTDTQTAKMKTWIFGCSSVRRVDVVCVVCVVVVCVPPDPVRVVVVQVVVCVSVVDRRGPAMWMAGSVRDIDTD

Solvent-accessible surface area (backbone atoms only — not comparable to full-atom values): 9735 Å² total; per-residue (Å²): 138,86,89,84,86,87,82,75,82,79,80,70,82,80,64,87,73,64,81,76,80,61,96,48,75,78,48,48,51,58,49,52,71,70,43,72,76,58,92,55,78,47,82,81,64,79,79,78,92,65,95,64,80,78,78,63,89,92,70,75,80,85,76,41,70,46,73,54,66,52,79,42,67,48,53,93,49,94,52,93,84,45,69,69,42,66,60,27,33,45,25,42,29,29,63,33,35,25,50,48,58,73,36,57,68,56,50,67,52,42,61,72,57,50,72,76,51,56,69,69,57,54,54,52,52,36,54,52,46,22,70,58,65,76,45,80,34,70,72,43,42,39,40,37,43,59,84,70,52,78,46,81,95

pLDDT: mean 74.86, std 19.1, range [30.58, 92.44]